Protein AF-A0A6G0PSD4-F1 (afdb_monomer)

Structure (mmCIF, N/CA/C/O backbone):
data_AF-A0A6G0PSD4-F1
#
_entry.id   AF-A0A6G0PSD4-F1
#
loop_
_atom_site.group_PDB
_atom_site.id
_atom_site.type_symbol
_atom_site.label_at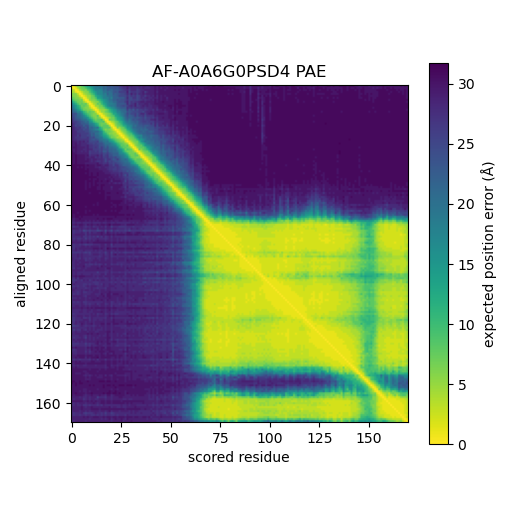om_id
_atom_site.label_alt_id
_atom_site.label_comp_id
_atom_site.label_asym_id
_atom_site.label_entity_id
_atom_site.label_seq_id
_atom_site.pdbx_PDB_ins_code
_atom_site.Cartn_x
_atom_site.Cartn_y
_atom_site.Cartn_z
_atom_site.occupancy
_atom_site.B_iso_or_equiv
_atom_site.auth_seq_id
_atom_site.auth_comp_id
_atom_site.auth_asym_id
_atom_site.auth_atom_id
_atom_site.pdbx_PDB_model_num
ATOM 1 N N . MET A 1 1 ? -60.045 -36.060 15.262 1.00 48.06 1 MET A N 1
ATOM 2 C CA . MET A 1 1 ? -59.969 -35.049 16.336 1.00 48.06 1 MET A CA 1
ATOM 3 C C . MET A 1 1 ? -59.999 -33.663 15.696 1.00 48.06 1 MET A C 1
ATOM 5 O O . MET A 1 1 ? -59.296 -33.503 14.704 1.00 48.06 1 MET A O 1
ATOM 9 N N . PRO A 1 2 ? -60.847 -32.729 16.164 1.00 55.88 2 PRO A N 1
ATOM 10 C CA . PRO A 1 2 ? -61.181 -31.473 15.480 1.00 55.88 2 PRO A CA 1
ATOM 11 C C . PRO A 1 2 ? -60.485 -30.223 16.070 1.00 55.88 2 PRO A C 1
ATOM 13 O O . PRO A 1 2 ? -60.276 -30.178 17.276 1.00 55.88 2 PRO A O 1
ATOM 16 N N . LEU A 1 3 ? -60.316 -29.191 15.214 1.00 51.03 3 LEU A N 1
ATOM 17 C CA . LEU A 1 3 ? -60.417 -27.730 15.480 1.00 51.03 3 LEU A CA 1
ATOM 18 C C . LEU A 1 3 ? -59.346 -27.043 16.396 1.00 51.03 3 LEU A C 1
ATOM 20 O O . LEU A 1 3 ? -58.581 -27.738 17.053 1.00 51.03 3 LEU A O 1
ATOM 24 N N . PRO A 1 4 ? -59.356 -25.696 16.591 1.00 60.81 4 PRO A N 1
ATOM 25 C CA . PRO A 1 4 ? -59.308 -24.554 15.639 1.00 60.81 4 PRO A CA 1
ATOM 26 C C . PRO A 1 4 ? -58.454 -23.342 16.161 1.00 60.81 4 PRO A C 1
ATOM 28 O O . PRO A 1 4 ? -57.752 -23.473 17.155 1.00 60.81 4 PRO A O 1
ATOM 31 N N . LEU A 1 5 ? -58.651 -22.149 15.553 1.00 46.16 5 LEU A N 1
ATOM 32 C CA . LEU A 1 5 ? -58.383 -20.765 16.044 1.00 46.16 5 LEU A CA 1
ATOM 33 C C . LEU A 1 5 ? -56.947 -20.232 15.876 1.00 46.16 5 LEU A C 1
ATOM 35 O O . LEU A 1 5 ? -55.990 -20.980 15.964 1.00 46.16 5 LEU A O 1
ATOM 39 N N . ALA A 1 6 ? -56.671 -18.937 15.737 1.00 43.53 6 ALA A N 1
ATOM 40 C CA . ALA A 1 6 ? -57.385 -17.721 15.337 1.00 43.53 6 ALA A CA 1
ATOM 41 C C . ALA A 1 6 ? -56.354 -16.578 15.463 1.00 43.53 6 ALA A C 1
ATOM 43 O O . ALA A 1 6 ? -55.513 -16.621 16.354 1.00 43.53 6 ALA A O 1
ATOM 44 N N . SER A 1 7 ? -56.468 -15.582 14.584 1.00 44.97 7 SER A N 1
ATOM 45 C CA . SER A 1 7 ? -56.264 -14.139 14.808 1.00 44.97 7 SER A CA 1
ATOM 46 C C . SER A 1 7 ? -55.051 -13.620 15.601 1.00 44.97 7 SER A C 1
ATOM 48 O O . SER A 1 7 ? -54.911 -13.888 16.789 1.00 44.97 7 SER A O 1
ATOM 50 N N . SER A 1 8 ? -54.325 -12.662 15.009 1.00 50.06 8 SER A N 1
ATOM 51 C CA . SER A 1 8 ? -54.236 -11.285 15.543 1.00 50.06 8 SER A CA 1
ATOM 52 C C . SER A 1 8 ? -53.590 -10.339 14.521 1.00 50.06 8 SER A C 1
ATOM 54 O O . SER A 1 8 ? -52.377 -10.338 14.332 1.00 50.06 8 SER A O 1
ATOM 56 N N . ASP A 1 9 ? -54.431 -9.521 13.887 1.00 50.00 9 ASP A N 1
ATOM 57 C CA . ASP A 1 9 ? -54.097 -8.161 13.460 1.00 50.00 9 ASP A CA 1
ATOM 58 C C . ASP A 1 9 ? -53.712 -7.325 14.689 1.00 50.00 9 ASP A C 1
ATOM 60 O O . ASP A 1 9 ? -54.415 -7.386 15.698 1.00 50.00 9 ASP A O 1
ATOM 64 N N . LEU A 1 10 ? -52.671 -6.492 14.589 1.00 46.47 10 LEU A N 1
ATOM 65 C CA . LEU A 1 10 ? -52.626 -5.216 15.312 1.00 46.47 10 LEU A CA 1
ATOM 66 C C . LEU A 1 10 ? -51.587 -4.263 14.692 1.00 46.47 10 LEU A C 1
ATOM 68 O O . LEU A 1 10 ? -50.384 -4.387 14.911 1.00 46.47 10 LEU A O 1
ATOM 72 N N . ILE A 1 11 ? -52.077 -3.271 13.948 1.00 52.62 11 ILE A N 1
ATOM 73 C CA . ILE A 1 11 ? -51.416 -1.970 13.787 1.00 52.62 11 ILE A CA 1
ATOM 74 C C . ILE A 1 11 ? -51.957 -1.047 14.884 1.00 52.62 11 ILE A C 1
ATOM 76 O O . ILE A 1 11 ? -53.161 -1.037 15.141 1.00 52.62 11 ILE A O 1
ATOM 80 N N . PRO A 1 12 ? -51.089 -0.254 15.525 1.00 48.09 12 PRO A N 1
ATOM 81 C CA . PRO A 1 12 ? -51.315 1.197 15.590 1.00 48.09 12 PRO A CA 1
ATOM 82 C C . PRO A 1 12 ? -50.001 1.933 15.252 1.00 48.09 12 PRO A C 1
ATOM 84 O O . PRO A 1 12 ? -48.932 1.572 15.725 1.00 48.09 12 PRO A O 1
ATOM 87 N N . GLY A 1 13 ? -49.965 2.935 14.378 1.00 37.84 13 GLY A N 1
ATOM 88 C CA . GLY A 1 13 ? -50.749 4.156 14.491 1.00 37.84 13 GLY A CA 1
ATOM 89 C C . GLY A 1 13 ? -49.999 5.158 15.375 1.00 37.84 13 GLY A C 1
ATOM 90 O O . GLY A 1 13 ? -50.163 5.139 16.588 1.00 37.84 13 GLY A O 1
ATOM 91 N N . TRP A 1 14 ? -49.207 6.053 14.777 1.00 40.06 14 TRP A N 1
ATOM 92 C CA . TRP A 1 14 ? -48.897 7.341 15.400 1.00 40.06 14 TRP A CA 1
ATOM 93 C C . TRP A 1 14 ? -49.037 8.451 14.357 1.00 40.06 1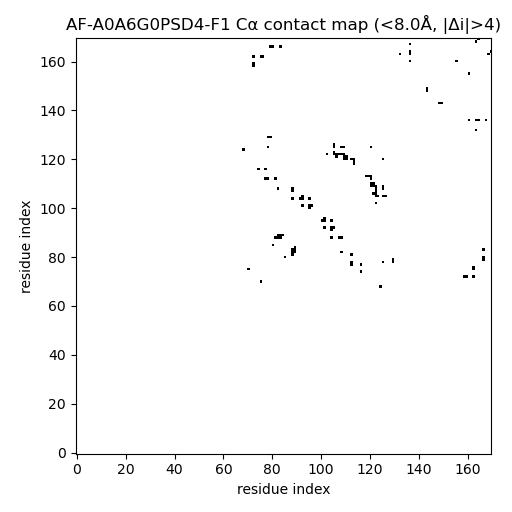4 TRP A C 1
ATOM 95 O O . TRP A 1 14 ? -48.389 8.462 13.313 1.00 40.06 14 TRP A O 1
ATOM 105 N N . ALA A 1 15 ? -49.979 9.338 14.644 1.00 38.94 15 ALA A N 1
ATOM 106 C CA . ALA A 1 15 ? -50.199 10.617 13.998 1.00 38.94 15 ALA A CA 1
ATOM 107 C C . ALA A 1 15 ? -50.060 11.707 15.072 1.00 38.94 15 ALA A C 1
ATOM 109 O O . ALA A 1 15 ? -50.169 11.405 16.261 1.00 38.94 15 ALA A O 1
ATOM 110 N N . THR A 1 16 ? -49.942 12.963 14.621 1.00 41.22 16 THR A N 1
ATOM 111 C CA . THR A 1 16 ? -49.853 14.234 15.385 1.00 41.22 16 THR A CA 1
ATOM 112 C C . THR A 1 16 ? -48.476 14.506 16.000 1.00 41.22 16 THR A C 1
ATOM 114 O O . THR A 1 16 ? -47.803 13.589 16.440 1.00 41.22 16 THR A O 1
ATOM 117 N N . GLY A 1 17 ? -47.926 15.718 16.055 1.00 35.50 17 GLY A N 1
ATOM 118 C CA . GLY A 1 17 ? -48.319 17.089 15.705 1.00 35.50 17 GLY A CA 1
ATOM 119 C C . GLY A 1 17 ? -47.111 17.974 16.095 1.00 35.50 17 GLY A C 1
ATOM 120 O O . GLY A 1 17 ? -46.365 17.623 16.998 1.00 35.50 17 GLY A O 1
ATOM 121 N N . SER A 1 18 ? -46.699 18.930 15.266 1.00 36.75 18 SER A N 1
ATOM 122 C CA . SER A 1 18 ? -46.901 20.378 15.449 1.00 36.75 18 SER A CA 1
ATOM 123 C C . SER A 1 18 ? -46.222 21.062 16.665 1.00 36.75 18 SER A C 1
ATOM 125 O O . SER A 1 18 ? -46.554 20.787 17.810 1.00 36.75 18 SER A O 1
ATOM 127 N N . THR A 1 19 ? -45.430 22.101 16.338 1.00 33.69 19 THR A N 1
ATOM 128 C CA . THR A 1 19 ? -45.284 23.405 17.040 1.00 33.69 19 THR A CA 1
ATOM 129 C C . THR A 1 19 ? -44.170 23.620 18.093 1.00 33.69 19 THR A C 1
ATOM 131 O O . THR A 1 19 ? -43.921 22.788 18.952 1.00 33.69 19 THR A O 1
ATOM 134 N N . ALA A 1 20 ? -43.634 24.858 18.043 1.00 35.53 20 ALA A N 1
ATOM 135 C CA . ALA A 1 20 ? -42.890 25.656 19.042 1.00 35.53 20 ALA A CA 1
ATOM 136 C C . ALA A 1 20 ? -41.359 25.455 19.100 1.00 35.53 20 ALA A C 1
ATOM 138 O O . ALA A 1 20 ? -40.866 24.369 19.356 1.00 35.53 20 ALA A O 1
ATOM 139 N N . SER A 1 21 ? -40.550 26.441 18.692 1.00 35.44 21 SER A N 1
ATOM 140 C CA . SER A 1 21 ? -40.233 27.746 19.322 1.00 35.44 21 SER A CA 1
ATOM 141 C C . SER A 1 21 ? -39.072 27.677 20.325 1.00 35.44 21 SER A C 1
ATOM 143 O O . SER A 1 21 ? -39.128 26.987 21.335 1.00 35.44 21 SER A O 1
ATOM 145 N N . THR A 1 22 ? -38.042 28.467 20.011 1.00 42.59 22 THR A N 1
ATOM 146 C CA . THR A 1 22 ? -36.903 28.944 20.820 1.00 42.59 22 THR A CA 1
ATOM 147 C C . THR A 1 22 ? -37.288 29.334 22.259 1.00 42.59 22 THR A C 1
ATOM 149 O O . THR A 1 22 ? -38.385 29.853 22.469 1.00 42.59 22 THR A O 1
ATOM 152 N N . PRO A 1 23 ? -36.380 29.170 23.244 1.00 46.78 23 PRO A N 1
ATOM 153 C CA . PRO A 1 23 ? -35.676 30.347 23.779 1.00 46.78 23 PRO A CA 1
ATOM 154 C C . PRO A 1 23 ? -34.190 30.114 24.140 1.00 46.78 23 PRO A C 1
ATOM 156 O O . PRO A 1 23 ? -33.741 29.006 24.416 1.00 46.78 23 PRO A O 1
ATOM 159 N N . ALA A 1 24 ? -33.437 31.216 24.148 1.00 43.25 24 ALA A N 1
ATOM 160 C CA . ALA A 1 24 ? -32.069 31.343 24.651 1.00 43.25 24 ALA A CA 1
ATOM 161 C C . ALA A 1 24 ? -31.987 31.314 26.193 1.00 43.25 24 ALA A C 1
ATOM 163 O O . ALA A 1 24 ? -32.984 31.577 26.868 1.00 43.25 24 ALA A O 1
ATOM 164 N N . PRO A 1 25 ? -30.776 31.133 26.748 1.00 59.88 25 PRO A N 1
ATOM 165 C CA . PRO A 1 25 ? -30.367 31.871 27.951 1.00 59.88 25 PRO A CA 1
ATOM 166 C C . PRO A 1 25 ? -29.079 32.726 27.759 1.00 59.88 25 PRO A C 1
ATOM 168 O O . PRO A 1 25 ? -28.246 32.381 26.917 1.00 59.88 25 PRO A O 1
ATOM 171 N N . PRO A 1 26 ? -28.902 33.841 28.513 1.00 59.09 26 PRO A N 1
ATOM 172 C CA . PRO A 1 26 ? -27.830 34.836 28.336 1.00 59.09 26 PRO A CA 1
ATOM 173 C C . PRO A 1 26 ? -26.733 34.742 29.454 1.00 59.09 26 PRO A C 1
ATOM 175 O O . PRO A 1 26 ? -26.529 33.649 29.975 1.00 59.09 26 PRO A O 1
ATOM 178 N N . PRO A 1 27 ? -25.931 35.788 29.780 1.00 50.59 27 PRO A N 1
ATOM 179 C CA . PRO A 1 27 ? -24.464 35.768 29.736 1.00 50.59 27 PRO A CA 1
ATOM 180 C C . PRO A 1 27 ? -23.797 35.743 31.130 1.00 50.59 27 PRO A C 1
ATOM 182 O O . PRO A 1 27 ? -24.436 35.945 32.159 1.00 50.59 27 PRO A O 1
ATOM 185 N N . SER A 1 28 ? -22.474 35.571 31.191 1.00 46.25 28 SER A N 1
ATOM 186 C CA . SER A 1 28 ? -21.697 35.914 32.392 1.00 46.25 28 SER A CA 1
ATOM 187 C C . SER A 1 28 ? -20.346 36.535 32.035 1.00 46.25 28 SER A C 1
ATOM 189 O O . SER A 1 28 ? -19.446 35.857 31.557 1.00 46.25 28 SER A O 1
ATOM 191 N N . HIS A 1 29 ? -20.304 37.858 32.237 1.00 40.78 29 HIS A N 1
ATOM 192 C CA . HIS A 1 29 ? -19.219 38.722 32.734 1.00 40.78 29 HIS A CA 1
ATOM 193 C C . HIS A 1 29 ? -17.791 38.467 32.207 1.00 40.78 29 HIS A C 1
ATOM 195 O O . HIS A 1 29 ? -17.178 37.448 32.487 1.00 40.78 29 HIS A O 1
ATOM 201 N N . ALA A 1 30 ? -17.278 39.365 31.351 1.00 35.66 30 ALA A N 1
ATOM 202 C CA . ALA A 1 30 ? -16.444 40.532 31.716 1.00 35.66 30 ALA A CA 1
ATOM 203 C C . ALA A 1 30 ? -15.003 40.102 32.090 1.00 35.66 30 ALA A C 1
ATOM 205 O O . ALA A 1 30 ? -14.811 39.211 32.896 1.00 35.66 30 ALA A O 1
ATOM 206 N N . THR A 1 31 ? -13.899 40.667 31.600 1.00 36.94 31 THR A N 1
ATOM 207 C CA . THR A 1 31 ? -13.606 42.022 31.121 1.00 36.94 31 THR A CA 1
ATOM 208 C C . THR A 1 31 ? -12.173 42.006 30.558 1.00 36.94 31 THR A C 1
ATOM 210 O O . THR A 1 31 ? -11.362 41.277 31.116 1.00 36.94 31 THR A O 1
ATOM 213 N N . LYS A 1 32 ? -11.859 42.913 29.609 1.00 36.50 32 LYS A N 1
ATOM 214 C CA . LYS A 1 32 ? -10.552 43.609 29.420 1.00 36.50 32 LYS A CA 1
ATOM 215 C C . LYS A 1 32 ? -9.305 42.742 29.107 1.00 36.50 32 LYS A C 1
ATOM 217 O O . LYS A 1 32 ? -9.083 41.715 29.713 1.00 36.50 32 LYS A O 1
ATOM 222 N N . THR A 1 33 ? -8.314 43.117 28.304 1.00 33.09 33 THR A N 1
ATOM 223 C CA . THR A 1 33 ? -8.019 44.182 27.335 1.00 33.09 33 THR A CA 1
ATOM 224 C C . THR A 1 33 ? -6.576 43.916 26.878 1.00 33.09 33 THR A C 1
ATOM 226 O O . THR A 1 33 ? -5.772 43.430 27.665 1.00 33.09 33 THR A O 1
ATOM 229 N N . ALA A 1 34 ? -6.269 44.336 25.649 1.00 36.09 34 ALA A N 1
ATOM 230 C CA . ALA A 1 34 ? -4.943 44.656 25.109 1.00 36.09 34 ALA A CA 1
ATOM 231 C C . ALA A 1 34 ? -3.932 43.516 24.895 1.00 36.09 34 ALA A C 1
ATOM 233 O O . ALA A 1 34 ? -3.263 43.045 25.807 1.00 36.09 34 ALA A O 1
ATOM 234 N N . ALA A 1 35 ? -3.697 43.232 23.613 1.00 34.06 35 ALA A N 1
ATOM 235 C CA . ALA A 1 35 ? -2.370 42.910 23.115 1.00 34.06 35 ALA A CA 1
ATOM 236 C C . ALA A 1 35 ? -1.811 44.170 22.431 1.00 34.06 35 ALA A C 1
ATOM 238 O O . ALA A 1 35 ? -2.363 44.629 21.432 1.00 34.06 35 ALA A O 1
ATOM 239 N N . ALA A 1 36 ? -0.736 44.724 22.986 1.00 35.34 36 ALA A N 1
ATOM 240 C CA . ALA A 1 36 ? 0.177 45.641 22.313 1.00 35.34 36 ALA A CA 1
ATOM 241 C C . ALA A 1 36 ? 1.600 45.076 22.491 1.00 35.34 36 ALA A C 1
ATOM 243 O O . ALA A 1 36 ? 1.912 44.603 23.589 1.00 35.34 36 ALA A O 1
ATOM 244 N N . PRO A 1 37 ? 2.448 45.063 21.449 1.00 45.28 37 PRO A N 1
ATOM 245 C CA . PRO A 1 37 ? 3.826 44.603 21.548 1.00 45.28 37 PRO A CA 1
ATOM 246 C C . PRO A 1 37 ? 4.755 45.793 21.817 1.00 45.28 37 PRO A C 1
ATOM 248 O O . PRO A 1 37 ? 4.667 46.787 21.107 1.00 45.28 37 PRO A O 1
ATOM 251 N N . GLU A 1 38 ? 5.693 45.690 22.762 1.00 31.14 38 GLU A N 1
ATOM 252 C CA . GLU A 1 38 ? 6.887 46.543 22.717 1.00 31.14 38 GLU A CA 1
ATOM 253 C C . GLU A 1 38 ? 8.085 45.960 23.481 1.00 31.14 38 GLU A C 1
ATOM 255 O O . GLU A 1 38 ? 7.982 45.451 24.596 1.00 31.14 38 GLU A O 1
ATOM 260 N N . SER A 1 39 ? 9.235 46.045 22.815 1.00 37.75 39 SER A N 1
ATOM 261 C CA . SER A 1 39 ? 10.592 45.858 23.320 1.00 37.75 39 SER A CA 1
ATOM 262 C C . SER A 1 39 ? 10.950 46.849 24.430 1.00 37.75 39 SER A C 1
ATOM 264 O O . SER A 1 39 ? 10.678 48.028 24.273 1.00 37.75 39 SER A O 1
ATOM 266 N N . ALA A 1 40 ? 11.720 46.419 25.439 1.00 36.59 40 ALA A N 1
ATOM 267 C CA . ALA A 1 40 ? 13.009 47.030 25.823 1.00 36.59 40 ALA A CA 1
ATOM 268 C C . ALA A 1 40 ? 13.511 46.560 27.208 1.00 36.59 40 ALA A C 1
ATOM 270 O O . ALA A 1 40 ? 12.888 46.775 28.237 1.00 36.59 40 ALA A O 1
ATOM 271 N N . LYS A 1 41 ? 14.708 45.955 27.198 1.00 32.88 41 LYS A N 1
ATOM 272 C CA . LYS A 1 41 ? 15.901 46.295 28.005 1.00 32.88 41 LYS A CA 1
ATOM 273 C C . LYS A 1 41 ? 15.710 46.801 29.455 1.00 32.88 41 LYS A C 1
ATOM 275 O O . LYS A 1 41 ? 15.385 47.962 29.643 1.00 32.88 41 LYS A O 1
ATOM 280 N N . ALA A 1 42 ? 16.175 46.015 30.440 1.00 34.84 42 ALA A N 1
ATOM 281 C CA . ALA A 1 42 ? 17.176 46.417 31.457 1.00 34.84 42 ALA A CA 1
ATOM 282 C C . ALA A 1 42 ? 17.439 45.305 32.505 1.00 34.84 42 ALA A C 1
ATOM 284 O O . ALA A 1 42 ? 16.515 44.734 33.072 1.00 34.84 42 ALA A O 1
ATOM 285 N N . LYS A 1 43 ? 18.722 45.032 32.793 1.00 40.38 43 LYS A N 1
ATOM 286 C CA . LYS A 1 43 ? 19.215 44.444 34.063 1.00 40.38 43 LYS A CA 1
ATOM 287 C C . LYS A 1 43 ? 19.240 45.569 35.122 1.00 40.38 43 LYS A C 1
ATOM 289 O O . LYS A 1 43 ? 19.473 46.700 34.693 1.00 40.38 43 LYS A O 1
ATOM 294 N N . PRO A 1 44 ? 19.075 45.338 36.446 1.00 41.53 44 PRO A N 1
ATOM 295 C CA . PRO A 1 44 ? 20.113 44.702 37.286 1.00 41.53 44 PRO A CA 1
ATOM 296 C C . PRO A 1 44 ? 19.574 43.932 38.519 1.00 41.53 44 PRO A C 1
ATOM 298 O O . PRO A 1 44 ? 18.398 43.999 38.844 1.00 41.53 44 PRO A O 1
ATOM 301 N N . GLY A 1 45 ? 20.445 43.234 39.258 1.00 31.77 45 GLY A N 1
ATOM 302 C CA . GLY A 1 45 ? 20.130 42.825 40.637 1.00 31.77 45 GLY A CA 1
ATOM 303 C C . GLY A 1 45 ? 20.858 41.573 41.113 1.00 31.77 45 GLY A C 1
ATOM 304 O O . GLY A 1 45 ? 20.724 40.506 40.532 1.00 31.77 45 GLY A O 1
ATOM 305 N N . ARG A 1 46 ? 21.656 41.715 42.169 1.00 35.94 46 ARG A N 1
ATOM 306 C CA . ARG A 1 46 ? 22.691 40.794 42.653 1.00 35.94 46 ARG A CA 1
ATOM 307 C C . ARG A 1 46 ? 22.263 40.163 43.989 1.00 35.94 46 ARG A C 1
ATOM 309 O O . ARG A 1 46 ? 22.287 40.885 44.970 1.00 35.94 46 ARG A O 1
ATOM 316 N N . GLY A 1 47 ? 21.997 38.845 44.008 1.00 34.56 47 GLY A N 1
ATOM 317 C CA . GLY A 1 47 ? 22.036 37.904 45.163 1.00 34.56 47 GLY A CA 1
ATOM 318 C C . GLY A 1 47 ? 21.187 38.214 46.421 1.00 34.56 47 GLY A C 1
ATOM 319 O O . GLY A 1 47 ? 20.619 39.294 46.492 1.00 34.56 47 GLY A O 1
ATOM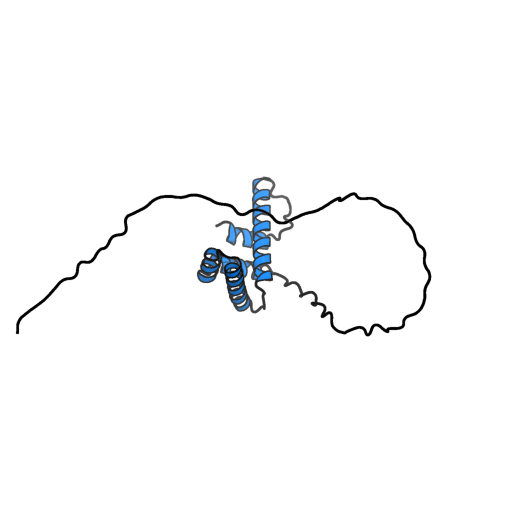 320 N N . PRO A 1 48 ? 21.115 37.318 47.443 1.00 46.31 48 PRO A N 1
ATOM 321 C CA . PRO A 1 48 ? 21.972 36.147 47.685 1.00 46.31 48 PRO A CA 1
ATOM 322 C C . PRO A 1 48 ? 21.257 34.810 48.041 1.00 46.31 48 PRO A C 1
ATOM 324 O O . PRO A 1 48 ? 20.105 34.769 48.445 1.00 46.31 48 PRO A O 1
ATOM 327 N N . ARG A 1 49 ? 22.038 33.722 47.914 1.00 42.12 49 ARG A N 1
ATOM 328 C CA . ARG A 1 49 ? 22.020 32.421 48.628 1.00 42.12 49 ARG A CA 1
ATOM 329 C C . ARG A 1 49 ? 20.682 31.840 49.126 1.00 42.12 49 ARG A C 1
ATOM 331 O O . ARG A 1 49 ? 20.196 32.194 50.191 1.00 42.12 49 ARG A O 1
ATOM 338 N N . GLY A 1 50 ? 20.272 30.753 48.473 1.00 37.16 50 GLY A N 1
ATOM 339 C CA . GLY A 1 50 ? 19.499 29.660 49.065 1.00 37.16 50 GLY A CA 1
ATOM 340 C C . GLY A 1 50 ? 19.933 28.354 48.404 1.00 37.16 50 GLY A C 1
ATOM 341 O O . GLY A 1 50 ? 19.743 28.181 47.205 1.00 37.16 50 GLY A O 1
ATOM 342 N N . ALA A 1 51 ? 20.613 27.494 49.157 1.00 48.03 51 ALA A N 1
ATOM 343 C CA . ALA A 1 51 ? 21.078 26.194 48.701 1.00 48.03 51 ALA A CA 1
ATOM 344 C C . ALA A 1 51 ? 19.888 25.253 48.489 1.00 48.03 51 ALA A C 1
ATOM 346 O O . ALA A 1 51 ? 19.085 25.081 49.399 1.00 48.03 51 ALA A O 1
ATOM 347 N N . CYS A 1 52 ? 19.810 24.636 47.315 1.00 37.91 52 CYS A N 1
ATOM 348 C CA . CYS A 1 52 ? 19.205 23.326 47.109 1.00 37.91 52 CYS A CA 1
ATOM 349 C C . CYS A 1 52 ? 19.904 22.716 45.894 1.00 37.91 52 CYS A C 1
ATOM 351 O O . CYS A 1 52 ? 19.710 23.175 44.767 1.00 37.91 52 CYS A O 1
ATOM 353 N N . ASP A 1 53 ? 20.750 21.721 46.137 1.00 45.00 53 ASP A N 1
ATOM 354 C CA . ASP A 1 53 ? 21.248 20.818 45.107 1.00 45.00 53 ASP A CA 1
ATOM 355 C C . ASP A 1 53 ? 20.083 20.297 44.249 1.00 45.00 53 ASP A C 1
ATOM 357 O O . ASP A 1 53 ? 19.158 19.679 44.787 1.00 45.00 53 ASP A O 1
ATOM 361 N N . PRO A 1 54 ? 20.090 20.482 42.918 1.00 46.56 54 PRO A N 1
ATOM 362 C CA . PRO A 1 54 ? 19.214 19.709 42.066 1.00 46.56 54 PRO A CA 1
ATOM 363 C C . PRO A 1 54 ? 19.841 18.324 41.911 1.00 46.56 54 PRO A C 1
ATOM 365 O O . PRO A 1 54 ? 20.749 18.111 41.108 1.00 46.56 54 PRO A O 1
ATOM 368 N N . THR A 1 55 ? 19.329 17.363 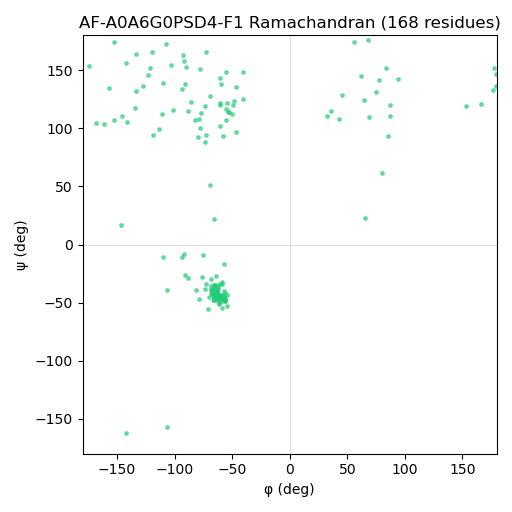42.674 1.00 49.25 55 THR A N 1
ATOM 369 C CA . THR A 1 55 ? 19.411 15.949 42.303 1.00 49.25 55 THR A CA 1
ATOM 370 C C . THR A 1 55 ? 18.933 15.809 40.850 1.00 49.25 55 THR A C 1
ATOM 372 O O . THR A 1 55 ? 17.793 16.174 40.546 1.00 49.25 55 THR A O 1
ATOM 375 N N . PRO A 1 56 ? 19.755 15.313 39.905 1.00 41.72 56 PRO A N 1
ATOM 376 C CA . PRO A 1 56 ? 19.260 15.014 38.574 1.00 41.72 56 PRO A CA 1
ATOM 377 C C . PRO A 1 56 ? 18.395 13.760 38.681 1.00 41.72 56 PRO A C 1
ATOM 379 O O . PRO A 1 56 ? 18.883 12.630 38.658 1.00 41.72 56 PRO A O 1
ATOM 382 N N . SER A 1 57 ? 17.089 13.982 38.839 1.00 42.62 57 SER A N 1
ATOM 383 C CA . SER A 1 57 ? 16.075 12.947 38.702 1.00 42.62 57 SER A CA 1
ATOM 384 C C . SER A 1 57 ? 16.253 12.263 37.350 1.00 42.62 57 SER A C 1
ATOM 386 O O . SER A 1 57 ? 16.149 12.862 36.275 1.00 42.62 57 SER A O 1
ATOM 388 N N . SER A 1 58 ? 16.615 10.993 37.467 1.00 48.53 58 SER A N 1
ATOM 389 C CA . SER A 1 58 ? 16.823 10.036 36.404 1.00 48.53 58 SER A CA 1
ATOM 390 C C . SER A 1 58 ? 15.590 9.911 35.509 1.00 48.53 58 SER A C 1
ATOM 392 O O . SER A 1 58 ? 14.447 9.945 35.956 1.00 48.53 58 SER A O 1
ATOM 394 N N . SER A 1 59 ? 15.869 9.632 34.237 1.00 47.47 59 SER A N 1
ATOM 395 C CA . SER A 1 59 ? 14.950 9.035 33.268 1.00 47.47 59 SER A CA 1
ATOM 396 C C . SER A 1 59 ? 13.935 9.959 32.601 1.00 47.47 59 SER A C 1
ATOM 398 O O . SER A 1 59 ? 12.747 9.656 32.507 1.00 47.47 59 SER A O 1
ATOM 400 N N . ARG A 1 60 ? 14.439 10.961 31.871 1.00 49.53 60 ARG A N 1
ATOM 401 C CA . ARG A 1 60 ? 13.866 11.197 30.538 1.00 49.53 60 ARG A CA 1
ATOM 402 C C . ARG A 1 60 ? 14.377 10.070 29.642 1.00 49.53 60 ARG A C 1
ATOM 404 O O . ARG A 1 60 ? 15.457 10.165 29.066 1.00 49.53 60 ARG A O 1
ATOM 411 N N . LYS A 1 61 ? 13.633 8.958 29.613 1.00 44.56 61 LYS A N 1
ATOM 412 C CA . LYS A 1 61 ? 13.869 7.821 28.718 1.00 44.56 61 LYS A CA 1
ATOM 413 C C . LYS A 1 61 ? 13.819 8.357 27.293 1.00 44.56 61 LYS A C 1
ATOM 415 O O . LYS A 1 61 ? 12.746 8.528 26.720 1.00 44.56 61 LYS A O 1
ATOM 420 N N . GLY A 1 62 ? 14.992 8.711 26.771 1.00 41.31 62 GLY A N 1
ATOM 421 C CA . GLY A 1 62 ? 15.171 9.089 25.385 1.00 41.31 62 GLY A CA 1
ATOM 422 C C . GLY A 1 62 ? 14.575 7.968 24.560 1.00 41.31 62 GLY A C 1
ATOM 423 O O . GLY A 1 62 ? 15.024 6.824 24.637 1.00 41.31 62 GLY A O 1
ATOM 424 N N . LYS A 1 63 ? 13.497 8.273 23.837 1.00 54.91 63 LYS A N 1
ATOM 425 C CA . LYS A 1 63 ? 12.976 7.372 22.823 1.00 54.91 63 LYS A CA 1
ATOM 426 C C . LYS A 1 63 ? 14.122 7.241 21.829 1.00 54.91 63 LYS A C 1
ATOM 428 O O . LYS A 1 63 ? 14.406 8.192 21.103 1.00 54.91 63 LYS A O 1
ATOM 433 N N . ALA A 1 64 ? 14.849 6.126 21.902 1.00 47.06 64 ALA A N 1
ATOM 434 C CA . ALA A 1 64 ? 15.917 5.825 20.965 1.00 47.06 64 ALA A CA 1
ATOM 435 C C . ALA A 1 64 ? 15.369 6.094 19.557 1.00 47.06 64 ALA A C 1
ATOM 437 O O . ALA A 1 64 ? 14.206 5.745 19.310 1.00 47.06 64 ALA A O 1
ATOM 438 N N . PRO A 1 65 ? 16.128 6.754 18.665 1.00 46.97 65 PRO A N 1
ATOM 439 C CA . PRO A 1 65 ? 15.670 6.985 17.307 1.00 46.97 65 PRO A CA 1
ATOM 440 C C . PRO A 1 65 ? 15.333 5.616 16.728 1.00 46.97 65 PRO A C 1
ATOM 442 O O . PRO A 1 65 ? 16.217 4.783 16.526 1.00 46.97 65 PRO A O 1
ATOM 445 N N . ALA A 1 66 ? 14.034 5.345 16.576 1.00 60.22 66 ALA A N 1
ATOM 446 C CA . ALA A 1 66 ? 13.561 4.085 16.042 1.00 60.22 66 ALA A CA 1
ATOM 447 C C . ALA A 1 66 ? 14.259 3.927 14.696 1.00 60.22 66 ALA A C 1
ATOM 449 O O . ALA A 1 66 ? 14.101 4.789 13.827 1.00 60.22 66 ALA A O 1
ATOM 450 N N . ARG A 1 67 ? 15.102 2.894 14.566 1.00 62.12 67 ARG A N 1
ATOM 451 C CA . ARG A 1 67 ? 15.814 2.607 13.321 1.00 62.12 67 ARG A CA 1
ATOM 452 C C . ARG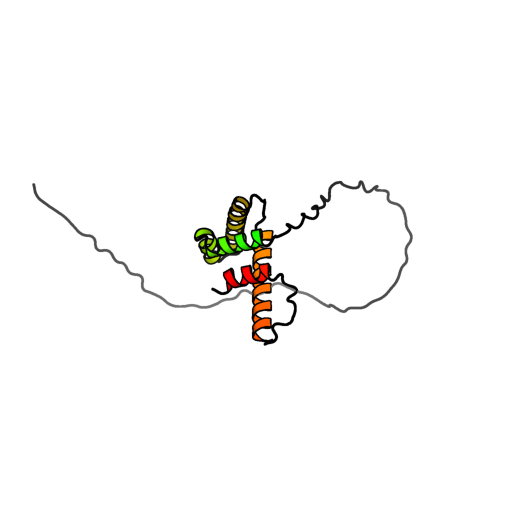 A 1 67 ? 14.762 2.611 12.218 1.00 62.12 67 ARG A C 1
ATOM 454 O O . ARG A 1 67 ? 13.833 1.808 12.247 1.00 62.12 67 ARG A O 1
ATOM 461 N N . ARG A 1 68 ? 14.838 3.595 11.318 1.00 71.81 68 ARG A N 1
ATOM 462 C CA . ARG A 1 68 ? 13.876 3.739 10.227 1.00 71.81 68 ARG A CA 1
ATOM 463 C C . ARG A 1 68 ? 13.969 2.465 9.397 1.00 71.81 68 ARG A C 1
ATOM 465 O O . ARG A 1 68 ? 15.044 2.159 8.888 1.00 71.81 68 ARG A O 1
ATOM 472 N N . THR A 1 69 ? 12.866 1.729 9.282 1.00 81.94 69 THR A N 1
ATOM 473 C CA . THR A 1 69 ? 12.809 0.533 8.441 1.00 81.94 69 THR A CA 1
ATOM 474 C C . THR A 1 69 ? 13.247 0.902 7.028 1.00 81.94 69 THR A C 1
ATOM 476 O O . THR A 1 69 ? 12.671 1.805 6.410 1.00 81.94 69 THR A O 1
ATOM 479 N N . LYS A 1 70 ? 14.289 0.232 6.529 1.00 89.06 70 LYS A N 1
ATOM 480 C CA . LYS A 1 70 ? 14.727 0.369 5.142 1.00 89.06 70 LYS A CA 1
ATOM 481 C C . LYS A 1 70 ? 13.766 -0.446 4.280 1.00 89.06 70 LYS A C 1
ATOM 483 O O . LYS A 1 70 ? 13.703 -1.658 4.419 1.00 89.06 70 LYS A O 1
ATOM 488 N N . TRP A 1 71 ? 12.995 0.233 3.440 1.00 92.62 71 TRP A N 1
ATOM 489 C CA . TRP A 1 71 ? 12.056 -0.405 2.519 1.00 92.62 71 TRP A CA 1
ATOM 490 C C . TRP A 1 71 ? 12.784 -0.789 1.235 1.00 92.62 71 TRP A C 1
ATOM 492 O O . TRP A 1 71 ? 13.361 0.089 0.596 1.00 92.62 71 TRP A O 1
ATOM 502 N N . THR A 1 72 ? 12.751 -2.067 0.869 1.00 93.69 72 THR A N 1
ATOM 503 C CA . THR A 1 72 ? 13.249 -2.564 -0.423 1.00 93.69 72 THR A CA 1
ATOM 504 C C . THR A 1 72 ? 12.120 -2.619 -1.455 1.00 93.69 72 THR A C 1
ATOM 506 O O . THR A 1 72 ? 10.944 -2.602 -1.081 1.00 93.69 72 THR A O 1
ATOM 509 N N . ASN A 1 73 ? 12.463 -2.717 -2.743 1.00 93.69 73 ASN A N 1
ATOM 510 C CA . ASN A 1 73 ? 11.486 -2.850 -3.832 1.00 93.69 73 ASN A CA 1
ATOM 511 C C . ASN A 1 73 ? 10.582 -4.079 -3.626 1.00 93.69 73 ASN A C 1
ATOM 513 O O . ASN A 1 73 ? 9.365 -3.966 -3.727 1.00 93.69 73 ASN A O 1
ATOM 517 N N . SER A 1 74 ? 11.142 -5.202 -3.160 1.00 93.94 74 SER A N 1
ATOM 518 C CA . SER A 1 74 ? 10.377 -6.400 -2.777 1.00 93.94 74 SER A CA 1
ATOM 519 C C . SER A 1 74 ? 9.352 -6.139 -1.659 1.00 93.94 74 SER A C 1
ATOM 521 O O . SER A 1 74 ? 8.184 -6.496 -1.801 1.00 93.94 74 SER A O 1
ATOM 523 N N . MET A 1 75 ? 9.734 -5.445 -0.577 1.00 95.50 75 MET A N 1
ATOM 524 C CA . MET A 1 75 ? 8.789 -5.099 0.501 1.00 95.50 75 MET A CA 1
ATOM 525 C C . MET A 1 75 ? 7.670 -4.173 0.014 1.00 95.50 75 MET A C 1
ATOM 527 O O . MET A 1 75 ? 6.543 -4.239 0.505 1.00 95.50 75 MET A O 1
ATOM 531 N N . ILE A 1 76 ? 7.991 -3.273 -0.918 1.00 94.81 76 ILE A N 1
ATOM 532 C CA . ILE A 1 76 ? 7.026 -2.351 -1.520 1.00 94.81 76 ILE A CA 1
ATOM 533 C C . ILE A 1 76 ? 6.054 -3.116 -2.421 1.00 94.81 76 ILE A C 1
ATOM 535 O O . ILE A 1 76 ? 4.849 -2.903 -2.301 1.00 94.81 76 ILE A O 1
ATOM 539 N N . GLY A 1 77 ? 6.558 -4.026 -3.258 1.00 95.31 77 GLY A N 1
ATOM 540 C CA . GLY A 1 77 ? 5.734 -4.896 -4.093 1.00 95.31 77 GLY A CA 1
ATOM 541 C C . GLY A 1 77 ? 4.748 -5.704 -3.256 1.00 95.31 77 GLY A C 1
ATOM 542 O O . GLY A 1 77 ? 3.552 -5.688 -3.527 1.00 95.31 77 GLY A O 1
ATOM 543 N N . GLU A 1 78 ? 5.215 -6.305 -2.163 1.00 96.38 78 GLU A N 1
ATOM 544 C CA . GLU A 1 78 ? 4.363 -7.094 -1.271 1.00 96.38 78 GLU A CA 1
ATOM 545 C C . GLU A 1 78 ? 3.312 -6.246 -0.537 1.00 96.38 78 GLU A C 1
ATOM 547 O O . GLU A 1 78 ? 2.152 -6.648 -0.412 1.00 96.38 78 GLU A O 1
ATOM 552 N N . LEU A 1 79 ? 3.684 -5.035 -0.104 1.00 96.19 79 LEU A N 1
ATOM 553 C CA . LEU A 1 79 ? 2.745 -4.067 0.465 1.00 96.19 79 LEU A CA 1
ATOM 554 C C . LEU A 1 79 ? 1.635 -3.736 -0.537 1.00 96.19 79 LEU A C 1
ATOM 556 O O . LEU A 1 79 ? 0.457 -3.764 -0.184 1.00 96.19 79 LEU A O 1
ATOM 560 N N . LEU A 1 80 ? 1.986 -3.418 -1.781 1.00 95.88 80 LEU A N 1
ATOM 561 C CA . LEU A 1 80 ? 0.998 -3.054 -2.795 1.00 95.88 80 LEU A CA 1
ATOM 562 C C . LEU A 1 80 ? 0.139 -4.258 -3.193 1.00 95.88 80 LEU A C 1
ATOM 564 O O . LEU A 1 80 ? -1.086 -4.136 -3.242 1.00 95.88 80 LEU A O 1
ATOM 568 N N . ARG A 1 81 ? 0.747 -5.437 -3.349 1.00 95.25 81 ARG A N 1
ATOM 569 C CA . ARG A 1 81 ? 0.045 -6.696 -3.614 1.00 95.25 81 ARG A CA 1
ATOM 570 C C . ARG A 1 81 ? -1.019 -6.965 -2.555 1.00 95.25 81 ARG A C 1
ATOM 572 O O . ARG A 1 81 ? -2.183 -7.135 -2.898 1.00 95.25 81 ARG A O 1
ATOM 579 N N . LEU A 1 82 ? -0.662 -6.934 -1.270 1.00 95.56 82 LEU A N 1
ATOM 580 C CA . LEU A 1 82 ? -1.621 -7.147 -0.180 1.00 95.56 82 LEU A CA 1
ATOM 581 C C . LEU A 1 82 ? -2.677 -6.037 -0.101 1.00 95.56 82 LEU A C 1
ATOM 583 O O . LEU A 1 82 ? -3.834 -6.317 0.193 1.00 95.56 82 LEU A O 1
ATOM 587 N N . ARG A 1 83 ? -2.336 -4.780 -0.410 1.00 94.81 83 ARG A N 1
ATOM 588 C CA . ARG A 1 83 ? -3.318 -3.683 -0.395 1.00 94.81 83 ARG A CA 1
ATOM 589 C C . ARG A 1 83 ? -4.478 -3.903 -1.375 1.00 94.81 83 ARG A C 1
ATOM 591 O O . ARG A 1 83 ? -5.595 -3.453 -1.081 1.00 94.81 83 ARG A O 1
ATOM 598 N N . PHE A 1 84 ? -4.207 -4.535 -2.517 1.00 92.12 84 PHE A N 1
ATOM 599 C CA . PHE A 1 84 ? -5.165 -4.696 -3.614 1.00 92.12 84 PHE A CA 1
ATOM 600 C C . PHE A 1 84 ? -5.724 -6.113 -3.760 1.00 92.12 84 PHE A C 1
ATOM 602 O O . PHE A 1 84 ? -6.920 -6.250 -4.025 1.00 92.12 84 PHE A O 1
ATOM 609 N N . ALA A 1 85 ? -4.894 -7.141 -3.575 1.00 92.12 85 ALA A N 1
ATOM 610 C CA . ALA A 1 85 ? -5.264 -8.542 -3.763 1.00 92.12 85 ALA A CA 1
ATOM 611 C C . ALA A 1 85 ? -5.850 -9.187 -2.499 1.00 92.12 85 ALA A C 1
ATOM 613 O O . ALA A 1 85 ? -6.676 -10.092 -2.607 1.00 92.12 85 ALA A O 1
ATOM 614 N N . ASP A 1 86 ? -5.465 -8.729 -1.302 1.00 92.56 86 ASP A N 1
ATOM 615 C CA . ASP A 1 86 ? -6.056 -9.242 -0.067 1.00 92.56 86 ASP A CA 1
ATOM 616 C C . ASP A 1 86 ? -7.426 -8.591 0.168 1.00 92.56 86 ASP A C 1
ATOM 618 O O . ASP A 1 86 ? -7.558 -7.405 0.496 1.00 92.56 86 ASP A O 1
ATOM 622 N N . GLY A 1 87 ? -8.474 -9.391 -0.029 1.00 92.19 87 GLY A N 1
ATOM 623 C CA . GLY A 1 87 ? -9.855 -8.940 0.092 1.00 92.19 87 GLY A CA 1
ATOM 624 C C . GLY A 1 87 ? -10.238 -8.489 1.504 1.00 92.19 87 GLY A C 1
ATOM 625 O O . GLY A 1 87 ? -11.124 -7.643 1.637 1.00 92.19 87 GLY A O 1
ATOM 626 N N . ASP A 1 88 ? -9.597 -9.004 2.559 1.00 94.00 88 ASP A N 1
ATOM 627 C CA . ASP A 1 88 ? -9.873 -8.583 3.937 1.00 94.00 88 ASP A CA 1
ATOM 628 C C . ASP A 1 88 ? -9.185 -7.254 4.258 1.00 94.00 88 ASP A C 1
ATOM 630 O O . ASP A 1 88 ? -9.840 -6.329 4.747 1.00 94.00 88 ASP A O 1
ATOM 634 N N . VAL A 1 89 ? -7.904 -7.109 3.905 1.00 94.88 89 VAL A N 1
ATOM 635 C CA . VAL A 1 89 ? -7.173 -5.835 4.030 1.00 94.88 89 VAL A CA 1
ATOM 636 C C . VAL A 1 89 ? -7.894 -4.733 3.261 1.00 94.88 89 VAL A C 1
ATOM 638 O O . VAL A 1 89 ? -8.158 -3.663 3.821 1.00 94.88 89 VAL A O 1
ATOM 641 N N . LYS A 1 90 ? -8.273 -5.002 2.006 1.00 94.69 90 LYS A N 1
ATOM 642 C CA . LYS A 1 90 ? -9.021 -4.056 1.176 1.00 94.69 90 LYS A CA 1
ATOM 643 C C . LYS A 1 90 ? -10.348 -3.687 1.828 1.00 94.69 90 LYS A C 1
ATOM 645 O O . LYS A 1 90 ? -10.592 -2.507 2.071 1.00 94.69 90 LYS A O 1
ATOM 650 N N . ARG A 1 91 ? -11.175 -4.675 2.180 1.00 96.19 91 ARG A N 1
ATOM 651 C CA . ARG A 1 91 ? -12.493 -4.443 2.792 1.00 96.19 91 ARG A CA 1
ATOM 652 C C . ARG A 1 91 ? -12.399 -3.619 4.075 1.00 96.19 91 ARG A C 1
ATOM 654 O O . ARG A 1 91 ? -13.182 -2.690 4.246 1.00 96.19 91 ARG A O 1
ATOM 661 N N . ARG A 1 92 ? -11.453 -3.923 4.968 1.00 94.75 92 ARG A N 1
ATOM 662 C CA . ARG A 1 92 ? -11.288 -3.196 6.240 1.00 94.75 92 ARG A CA 1
ATOM 663 C C . ARG A 1 92 ? -10.841 -1.756 6.038 1.00 94.75 92 ARG A C 1
ATOM 665 O O . ARG A 1 92 ? -11.310 -0.884 6.763 1.00 94.75 92 ARG A O 1
ATOM 672 N N . LEU A 1 93 ? -9.945 -1.505 5.083 1.00 93.75 93 LEU A N 1
ATOM 673 C CA . LEU A 1 93 ? -9.484 -0.150 4.779 1.00 93.75 93 LEU A CA 1
ATOM 674 C C . LEU A 1 93 ? -10.588 0.704 4.147 1.00 93.75 93 LEU A C 1
ATOM 676 O O . LEU A 1 93 ? -10.700 1.874 4.508 1.00 93.75 93 LEU A O 1
ATOM 680 N N . GLU A 1 94 ? -11.418 0.130 3.273 1.00 94.12 94 GLU A N 1
ATOM 681 C CA . GLU A 1 94 ? -12.549 0.843 2.658 1.00 94.12 94 GLU A CA 1
ATOM 682 C C . GLU A 1 94 ? -13.714 1.055 3.642 1.00 94.12 94 GLU A C 1
ATOM 684 O O . GLU A 1 94 ? -14.313 2.126 3.674 1.00 94.12 94 GLU A O 1
ATOM 689 N N . ALA A 1 95 ? -14.010 0.072 4.501 1.00 94.81 95 ALA A N 1
ATOM 690 C CA . ALA A 1 95 ? -15.078 0.170 5.503 1.00 94.81 95 ALA A CA 1
ATOM 691 C C . ALA A 1 95 ? -14.718 1.058 6.711 1.00 94.81 95 ALA A C 1
ATOM 693 O O . ALA A 1 95 ? -15.565 1.339 7.563 1.00 94.81 95 ALA A O 1
ATOM 694 N N . ALA A 1 96 ? -13.456 1.477 6.831 1.00 95.19 96 ALA A N 1
ATOM 695 C CA . ALA A 1 96 ? -12.988 2.288 7.941 1.00 95.19 96 ALA A CA 1
ATOM 696 C C . ALA A 1 96 ? -13.351 3.771 7.756 1.00 95.19 96 ALA A C 1
ATOM 698 O O . ALA A 1 96 ? -12.585 4.562 7.204 1.00 95.19 96 ALA A O 1
ATOM 699 N N . ASP A 1 97 ? -14.501 4.171 8.289 1.00 94.75 97 ASP A N 1
ATOM 700 C CA . ASP A 1 97 ? -15.014 5.547 8.279 1.00 94.75 97 ASP A CA 1
ATOM 701 C C . ASP A 1 97 ? -14.400 6.420 9.388 1.00 94.75 97 ASP A C 1
ATOM 703 O O . ASP A 1 97 ? -14.038 7.578 9.160 1.00 94.75 97 ASP A O 1
ATOM 707 N N . THR A 1 98 ? -14.205 5.860 10.584 1.00 96.62 98 THR A N 1
ATOM 708 C CA . THR A 1 98 ? -13.684 6.606 11.741 1.00 96.62 98 THR A CA 1
ATOM 709 C C . THR A 1 98 ? -12.163 6.526 11.869 1.00 96.62 98 THR A C 1
ATOM 711 O O . THR A 1 98 ? -11.518 5.585 11.404 1.00 96.62 98 THR A O 1
ATOM 714 N N . LYS A 1 99 ? -11.559 7.500 12.570 1.00 92.94 99 LYS A N 1
ATOM 715 C CA . LYS A 1 99 ? -10.109 7.511 12.854 1.00 92.94 99 LYS A CA 1
ATOM 716 C C . LYS A 1 99 ? -9.652 6.217 13.536 1.00 92.94 99 LYS A C 1
ATOM 718 O O . LYS A 1 99 ? -8.646 5.641 13.135 1.00 92.94 99 LYS A O 1
ATOM 723 N N . THR A 1 100 ? -10.421 5.736 14.511 1.00 94.88 100 THR A N 1
ATOM 724 C CA . THR A 1 100 ? -10.126 4.498 15.242 1.00 94.88 100 THR A CA 1
ATOM 725 C C . THR A 1 100 ? -10.217 3.275 14.338 1.00 94.88 100 THR A C 1
ATOM 727 O O . THR A 1 100 ? -9.300 2.458 14.328 1.00 94.88 100 THR A O 1
ATOM 730 N N . LYS A 1 101 ? -11.271 3.164 13.516 1.00 94.56 101 LYS A N 1
ATOM 731 C CA . LYS A 1 101 ? -11.400 2.053 12.562 1.00 94.56 101 LYS A CA 1
ATOM 732 C C . LYS A 1 101 ? -10.269 2.059 11.535 1.00 94.56 101 LYS A C 1
ATOM 734 O O . LYS A 1 101 ? -9.738 0.999 11.226 1.00 94.56 101 LYS A O 1
ATOM 739 N N . LYS A 1 102 ? -9.834 3.238 11.070 1.00 94.31 102 LYS A N 1
ATOM 740 C CA . LYS A 1 102 ? -8.677 3.360 10.166 1.00 94.31 102 LYS A CA 1
ATOM 741 C C . LYS A 1 102 ? -7.397 2.888 10.840 1.00 94.31 102 LYS A C 1
ATOM 743 O O . LYS A 1 102 ? -6.662 2.117 10.235 1.00 94.31 102 LYS A O 1
ATOM 748 N N . ALA A 1 103 ? -7.144 3.309 12.079 1.00 94.75 103 ALA A N 1
ATOM 749 C CA . ALA A 1 103 ? -5.976 2.858 12.832 1.00 94.75 103 ALA A CA 1
ATOM 750 C C . ALA A 1 103 ? -5.962 1.327 12.982 1.00 94.75 103 ALA A C 1
ATOM 752 O O . ALA A 1 103 ? -4.948 0.695 12.701 1.00 94.75 103 ALA A O 1
ATOM 753 N N . LEU A 1 104 ? -7.106 0.723 13.319 1.00 96.06 104 LEU A N 1
ATOM 754 C CA . LEU A 1 104 ? -7.240 -0.732 13.421 1.00 96.06 104 LEU A CA 1
ATOM 755 C C . LEU A 1 104 ? -7.073 -1.444 12.072 1.00 96.06 104 LEU A C 1
ATOM 757 O O . LEU A 1 104 ? -6.423 -2.485 12.015 1.00 96.06 104 LEU A O 1
ATOM 761 N N . ALA A 1 105 ? -7.605 -0.889 10.982 1.00 97.00 105 ALA A N 1
ATOM 762 C CA . ALA A 1 105 ? -7.421 -1.442 9.641 1.00 97.00 105 ALA A CA 1
ATOM 763 C C . ALA A 1 105 ? -5.943 -1.407 9.214 1.00 97.00 105 ALA A C 1
ATOM 765 O O . ALA A 1 105 ? -5.418 -2.405 8.721 1.00 97.00 105 ALA A O 1
ATOM 766 N N . TRP A 1 106 ? -5.246 -0.295 9.471 1.00 96.69 106 TRP A N 1
ATOM 767 C CA . TRP A 1 106 ? -3.804 -0.187 9.232 1.00 96.69 106 TRP A CA 1
ATOM 768 C C . TRP A 1 106 ? -2.990 -1.112 10.133 1.00 96.69 106 TRP A C 1
ATOM 770 O O . TRP A 1 106 ? -1.978 -1.648 9.690 1.00 96.69 106 TRP A O 1
ATOM 780 N N . GLN A 1 107 ? -3.422 -1.323 11.376 1.00 97.12 107 GLN A N 1
ATOM 781 C CA . GLN A 1 107 ? -2.784 -2.270 12.285 1.00 97.12 107 GLN A CA 1
ATOM 782 C C . GLN A 1 107 ? -2.928 -3.704 11.792 1.00 97.12 107 GLN A C 1
ATOM 784 O O . GLN A 1 107 ? -1.927 -4.409 11.717 1.00 97.12 107 GLN A O 1
ATOM 789 N N . HIS A 1 108 ? -4.136 -4.107 11.399 1.00 96.69 108 HIS A N 1
ATOM 790 C CA . HIS A 1 108 ? -4.373 -5.415 10.797 1.00 96.69 108 HIS A CA 1
ATOM 791 C C . HIS A 1 108 ? -3.491 -5.621 9.564 1.00 96.69 108 HIS A C 1
ATOM 793 O O . HIS A 1 108 ? -2.792 -6.625 9.457 1.00 96.69 108 HIS A O 1
ATOM 799 N N . PHE A 1 109 ? -3.462 -4.634 8.669 1.00 96.88 109 PHE A N 1
ATOM 800 C CA . PHE A 1 109 ? -2.627 -4.705 7.481 1.00 96.88 109 PHE A CA 1
ATOM 801 C C . PHE A 1 109 ? -1.135 -4.824 7.833 1.00 96.88 109 PHE A C 1
ATOM 803 O O . PHE A 1 109 ? -0.436 -5.660 7.268 1.00 96.88 109 PHE A O 1
ATOM 810 N N . ALA A 1 110 ? -0.648 -4.058 8.810 1.00 96.31 110 ALA A N 1
ATOM 811 C CA . ALA A 1 110 ? 0.733 -4.177 9.263 1.00 96.31 110 ALA A CA 1
ATOM 812 C C . ALA A 1 110 ? 1.049 -5.558 9.846 1.00 96.31 110 ALA A C 1
ATOM 814 O O . ALA A 1 110 ? 2.139 -6.065 9.598 1.00 96.31 110 ALA A O 1
ATOM 815 N N . SER A 1 111 ? 0.115 -6.189 10.562 1.00 96.56 111 SER A N 1
ATOM 816 C CA . SER A 1 111 ? 0.286 -7.561 11.051 1.00 96.56 111 SER A CA 1
ATOM 817 C C . SER A 1 111 ? 0.398 -8.570 9.908 1.00 96.56 111 SER A C 1
ATOM 819 O O . SER A 1 111 ? 1.341 -9.356 9.905 1.00 96.56 111 SER A O 1
ATOM 821 N N . VAL A 1 112 ? -0.497 -8.512 8.916 1.00 96.25 112 VAL A N 1
ATOM 822 C CA . VAL A 1 112 ? -0.459 -9.415 7.748 1.00 96.25 112 VAL A CA 1
ATOM 823 C C . VAL A 1 112 ? 0.829 -9.219 6.944 1.00 96.25 112 VAL A C 1
ATOM 825 O O . VAL A 1 112 ? 1.514 -10.185 6.621 1.00 96.25 112 VAL A O 1
ATOM 828 N N . LEU A 1 113 ? 1.213 -7.966 6.688 1.00 95.94 113 LEU A N 1
ATOM 829 C CA . LEU A 1 113 ? 2.442 -7.638 5.964 1.00 95.94 113 LEU A CA 1
ATOM 830 C C . LEU A 1 113 ? 3.703 -8.053 6.741 1.00 95.94 113 LEU A C 1
ATOM 832 O O . LEU A 1 113 ? 4.691 -8.482 6.154 1.00 95.94 113 LEU A O 1
ATOM 836 N N . SER A 1 114 ? 3.677 -7.937 8.070 1.00 94.94 114 SER A N 1
ATOM 837 C CA . SER A 1 114 ? 4.780 -8.396 8.922 1.00 94.94 114 SER A CA 1
ATOM 838 C C . SER A 1 114 ? 4.950 -9.912 8.849 1.00 94.94 114 SER A C 1
ATOM 840 O O . SER A 1 114 ? 6.075 -10.403 8.799 1.00 94.94 114 SER A O 1
ATOM 842 N N . GLN A 1 115 ? 3.836 -10.650 8.823 1.00 95.44 115 GLN A N 1
ATOM 843 C CA . GLN A 1 115 ? 3.836 -12.106 8.689 1.00 95.44 115 GLN A CA 1
ATOM 844 C C . GLN A 1 115 ? 4.340 -12.548 7.314 1.00 95.44 115 GLN A C 1
ATOM 846 O O . GLN A 1 115 ? 5.144 -13.474 7.251 1.00 95.44 115 GLN A O 1
ATOM 851 N N . SER A 1 116 ? 3.922 -11.880 6.233 1.00 94.25 116 SER A N 1
ATOM 852 C CA . SER A 1 116 ? 4.361 -12.247 4.880 1.00 94.25 116 SER A CA 1
ATOM 853 C C . SER A 1 116 ? 5.846 -11.967 4.640 1.00 94.25 116 SER A C 1
ATOM 855 O O . SER A 1 116 ? 6.516 -12.744 3.967 1.00 94.25 116 SER A O 1
ATOM 857 N N . LEU A 1 117 ? 6.378 -10.886 5.217 1.00 93.50 117 LEU A N 1
ATOM 858 C CA . LEU A 1 117 ? 7.771 -10.474 5.030 1.00 93.50 117 LEU A CA 1
ATOM 859 C C . LEU A 1 117 ? 8.733 -10.995 6.110 1.00 93.50 117 LEU A C 1
ATOM 861 O O . LEU A 1 117 ? 9.944 -10.822 5.978 1.00 93.50 117 LEU A O 1
ATOM 865 N N . GLY A 1 118 ? 8.225 -11.566 7.206 1.00 92.06 118 GLY A N 1
ATOM 866 C CA . GLY A 1 118 ? 9.042 -11.980 8.351 1.00 92.06 118 GLY A CA 1
ATOM 867 C C . GLY A 1 118 ? 9.716 -10.818 9.098 1.00 92.06 118 GLY A C 1
ATOM 868 O O . GLY A 1 118 ? 10.724 -11.020 9.774 1.00 92.06 118 GLY A O 1
ATOM 869 N N . VAL A 1 119 ? 9.188 -9.593 8.985 1.00 90.62 119 VAL A N 1
ATOM 870 C CA . VAL A 1 119 ? 9.730 -8.388 9.640 1.00 90.62 119 VAL A CA 1
ATOM 871 C C . VAL A 1 119 ? 8.685 -7.725 10.523 1.00 90.62 119 VAL A C 1
ATOM 873 O O . VAL A 1 119 ? 7.510 -7.701 10.192 1.00 90.62 119 VAL A O 1
ATOM 876 N N . VAL A 1 120 ? 9.102 -7.128 11.640 1.00 92.00 120 VAL A N 1
ATOM 877 C CA . VAL A 1 120 ? 8.178 -6.413 12.531 1.00 92.00 120 VAL A CA 1
ATOM 878 C C . VAL A 1 120 ? 7.936 -5.002 11.997 1.00 92.00 120 VAL A C 1
ATOM 880 O O . VAL A 1 120 ? 8.807 -4.135 12.102 1.00 92.00 120 VAL A O 1
ATOM 883 N N . LEU A 1 121 ? 6.746 -4.765 11.442 1.00 92.38 121 LEU A N 1
ATOM 884 C CA . LEU A 1 121 ? 6.312 -3.453 10.961 1.00 92.38 121 LEU A CA 1
ATOM 885 C C . LEU A 1 121 ? 5.218 -2.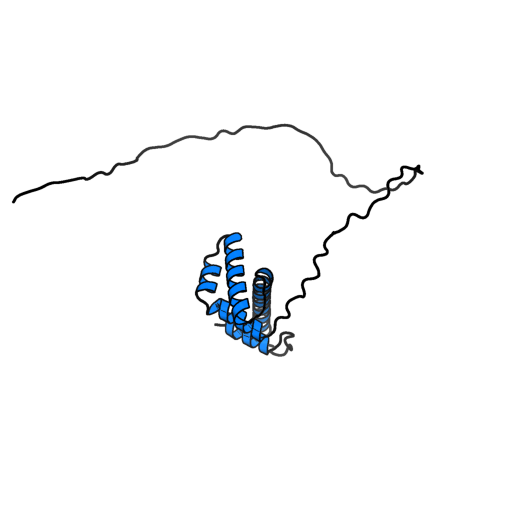878 11.855 1.00 92.38 121 LEU A C 1
ATOM 887 O O . LEU A 1 121 ? 4.286 -3.568 12.267 1.00 92.38 121 LEU A O 1
ATOM 891 N N . THR A 1 122 ? 5.300 -1.575 12.120 1.00 93.19 122 THR A N 1
ATOM 892 C CA . THR A 1 122 ? 4.224 -0.862 12.815 1.00 93.19 122 THR A CA 1
ATOM 893 C C . THR A 1 122 ? 3.211 -0.294 11.824 1.00 93.19 122 THR A C 1
ATOM 895 O O . THR A 1 122 ? 3.541 0.052 10.688 1.00 93.19 122 THR A O 1
ATOM 898 N N . HIS A 1 123 ? 1.965 -0.132 12.268 1.00 93.38 123 HIS A N 1
ATOM 899 C CA . HIS A 1 123 ? 0.901 0.446 11.441 1.00 93.38 123 HIS A CA 1
ATOM 900 C C . HIS A 1 123 ? 1.225 1.865 10.942 1.00 93.38 123 HIS A C 1
ATOM 902 O O . HIS A 1 123 ? 0.902 2.215 9.805 1.00 93.38 123 HIS A O 1
ATOM 908 N N . ASP A 1 124 ? 1.938 2.661 11.744 1.00 92.56 124 ASP A N 1
ATOM 909 C CA . ASP A 1 124 ? 2.438 3.980 11.348 1.00 92.56 124 ASP A CA 1
ATOM 910 C C . ASP A 1 124 ? 3.436 3.889 10.188 1.00 92.56 124 ASP A C 1
ATOM 912 O O . ASP A 1 124 ? 3.365 4.672 9.243 1.00 92.56 124 ASP A O 1
ATOM 916 N N . GLN A 1 125 ? 4.352 2.914 10.219 1.00 93.19 125 GLN A N 1
ATOM 917 C CA . GLN A 1 125 ? 5.337 2.725 9.152 1.00 93.19 125 GLN A CA 1
ATOM 918 C C . GLN A 1 125 ? 4.668 2.327 7.835 1.00 93.19 125 GLN A C 1
ATOM 920 O O . GLN A 1 125 ? 4.995 2.891 6.790 1.00 93.19 125 GLN A O 1
ATOM 925 N N . VAL A 1 126 ? 3.725 1.382 7.889 1.00 94.50 126 VAL A N 1
ATOM 926 C CA . VAL A 1 126 ? 3.010 0.882 6.705 1.00 94.50 126 VAL A CA 1
ATOM 927 C C . VAL A 1 126 ? 2.122 1.970 6.106 1.00 94.50 126 VAL A C 1
ATOM 929 O O . VAL A 1 126 ? 2.195 2.238 4.906 1.00 94.50 126 VAL A O 1
ATOM 932 N N . SER A 1 127 ? 1.331 2.651 6.939 1.00 94.44 127 SER A N 1
ATOM 933 C CA . SER A 1 127 ? 0.430 3.712 6.478 1.00 94.44 127 SER A CA 1
ATOM 934 C C . SER A 1 127 ? 1.193 4.910 5.907 1.00 94.44 127 SER A C 1
ATOM 936 O O . SER A 1 127 ? 0.833 5.417 4.842 1.00 94.44 127 SER A O 1
ATOM 938 N N . LEU A 1 128 ? 2.282 5.338 6.557 1.00 94.12 128 LEU A N 1
ATOM 939 C CA . LEU A 1 128 ? 3.130 6.414 6.051 1.00 94.12 128 LEU A CA 1
ATOM 940 C C . LEU A 1 128 ? 3.776 6.023 4.722 1.00 94.12 128 LEU A C 1
ATOM 942 O O . LEU A 1 128 ? 3.737 6.810 3.777 1.00 94.12 128 LEU A O 1
ATOM 946 N N . LYS A 1 129 ? 4.331 4.808 4.623 1.00 94.44 129 LYS A N 1
ATOM 947 C CA . LYS A 1 129 ? 4.968 4.343 3.388 1.00 94.44 129 LYS A CA 1
ATOM 948 C C . LYS A 1 129 ? 3.969 4.298 2.237 1.00 94.44 129 LYS A C 1
ATOM 950 O O . LYS A 1 129 ? 4.262 4.860 1.186 1.00 94.44 129 LYS A O 1
ATOM 955 N N . TYR A 1 130 ? 2.787 3.720 2.448 1.00 94.81 130 TYR A N 1
ATOM 956 C CA . TYR A 1 130 ? 1.733 3.677 1.434 1.00 94.81 130 TYR A CA 1
ATOM 957 C C . TYR A 1 130 ? 1.346 5.079 0.940 1.00 94.81 130 TYR A C 1
ATOM 959 O O . TYR A 1 130 ? 1.282 5.320 -0.264 1.00 94.81 130 TYR A O 1
ATOM 967 N N . ARG A 1 131 ? 1.142 6.037 1.856 1.00 94.75 131 ARG A N 1
ATOM 968 C CA . ARG A 1 131 ? 0.802 7.422 1.485 1.00 94.75 131 ARG A CA 1
ATOM 969 C C . ARG A 1 131 ? 1.918 8.092 0.689 1.00 94.75 131 ARG A C 1
ATOM 971 O O . ARG A 1 131 ? 1.627 8.778 -0.285 1.00 94.75 131 ARG A O 1
ATOM 978 N N . THR A 1 132 ? 3.175 7.867 1.064 1.00 93.88 132 THR A N 1
ATOM 979 C CA . THR A 1 132 ? 4.326 8.377 0.311 1.00 93.88 132 THR A CA 1
ATOM 980 C C . THR A 1 132 ? 4.371 7.797 -1.100 1.00 93.88 132 THR A C 1
ATOM 982 O O . THR A 1 132 ? 4.535 8.558 -2.047 1.00 93.88 132 THR A O 1
ATOM 985 N N . LEU A 1 133 ? 4.168 6.485 -1.261 1.00 93.38 133 LEU A N 1
ATOM 986 C CA . LEU A 1 133 ? 4.139 5.833 -2.577 1.00 93.38 133 LEU A CA 1
ATOM 987 C C . LEU A 1 133 ? 3.005 6.379 -3.455 1.00 93.38 133 LEU A C 1
ATOM 989 O O . LEU A 1 133 ? 3.239 6.718 -4.610 1.00 93.38 133 LEU A O 1
ATOM 993 N N . MET A 1 134 ? 1.811 6.568 -2.885 1.00 92.62 134 MET A N 1
ATOM 994 C CA . MET A 1 134 ? 0.691 7.219 -3.574 1.00 92.62 134 MET A CA 1
ATOM 995 C C . MET A 1 134 ? 1.040 8.636 -4.043 1.00 92.62 134 MET A C 1
ATOM 997 O O . MET A 1 134 ? 0.698 9.028 -5.159 1.00 92.62 134 MET A O 1
ATOM 1001 N N . CYS A 1 135 ? 1.703 9.429 -3.198 1.00 91.81 135 CYS A N 1
ATOM 1002 C CA . CYS A 1 135 ? 2.123 10.781 -3.559 1.00 91.81 135 CYS A CA 1
ATOM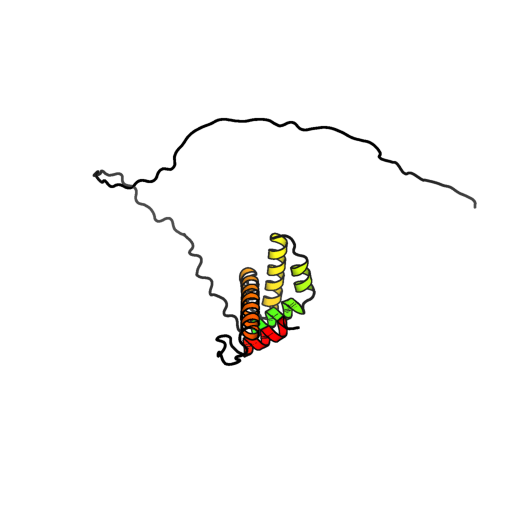 1003 C C . CYS A 1 135 ? 3.174 10.778 -4.674 1.00 91.81 135 CYS A C 1
ATOM 1005 O O . CYS A 1 135 ? 3.055 11.578 -5.601 1.00 91.81 135 CYS A O 1
ATOM 1007 N N . LEU A 1 136 ? 4.163 9.883 -4.596 1.00 90.69 136 LEU A N 1
ATOM 1008 C CA . LEU A 1 136 ? 5.202 9.729 -5.617 1.00 90.69 136 LEU A CA 1
ATOM 1009 C C . LEU A 1 136 ? 4.594 9.326 -6.958 1.00 90.69 136 LEU A C 1
ATOM 1011 O O . LEU A 1 136 ? 4.787 10.034 -7.938 1.00 90.69 136 LEU A O 1
ATOM 1015 N N . PHE A 1 137 ? 3.761 8.284 -6.980 1.00 89.88 137 PHE A N 1
ATOM 1016 C CA . PHE A 1 137 ? 3.088 7.836 -8.198 1.00 89.88 137 PHE A CA 1
ATOM 1017 C C . PHE A 1 137 ? 2.253 8.951 -8.842 1.00 89.88 137 PHE A C 1
ATOM 1019 O O . PHE A 1 137 ? 2.340 9.192 -10.042 1.00 89.88 137 PHE A O 1
ATOM 1026 N N . ARG A 1 138 ? 1.472 9.697 -8.049 1.00 89.31 138 ARG A N 1
ATOM 1027 C CA . ARG A 1 138 ? 0.660 10.818 -8.562 1.00 89.31 138 ARG A CA 1
ATOM 1028 C C . ARG A 1 138 ? 1.494 12.000 -9.047 1.00 89.31 138 ARG A C 1
ATOM 1030 O O . ARG A 1 138 ? 1.016 12.774 -9.877 1.00 89.31 138 ARG A O 1
ATOM 1037 N N . LYS A 1 139 ? 2.676 12.217 -8.472 1.00 88.50 139 LYS A N 1
ATOM 1038 C CA . LYS A 1 139 ? 3.613 13.241 -8.936 1.00 88.50 139 LYS A CA 1
ATOM 1039 C C . LYS A 1 139 ? 4.203 12.806 -10.275 1.00 88.50 139 LYS A C 1
ATOM 1041 O O . LYS A 1 139 ? 3.989 13.511 -11.254 1.00 88.50 139 LYS A O 1
ATOM 1046 N N . GLU A 1 140 ? 4.795 11.620 -10.321 1.00 85.56 140 GLU A N 1
ATOM 1047 C CA . GLU A 1 140 ? 5.439 11.082 -11.518 1.00 85.56 140 GLU A CA 1
ATOM 1048 C C . GLU A 1 140 ? 4.454 10.962 -12.683 1.00 85.56 140 GLU A C 1
ATOM 1050 O O . GLU A 1 140 ? 4.718 11.461 -13.769 1.00 85.56 140 GLU A O 1
ATOM 1055 N N . LYS A 1 141 ? 3.251 10.416 -12.446 1.00 83.88 141 LYS A N 1
ATOM 1056 C CA . LYS A 1 141 ? 2.203 10.311 -13.472 1.00 83.88 141 LYS A CA 1
ATOM 1057 C C . LYS A 1 141 ? 1.861 11.676 -14.077 1.00 83.88 141 LYS A C 1
ATOM 1059 O O . LYS A 1 141 ? 1.698 11.783 -15.287 1.00 83.88 141 LYS A O 1
ATOM 1064 N N . ARG A 1 142 ? 1.767 12.735 -13.261 1.00 83.88 142 ARG A N 1
ATOM 1065 C CA . ARG A 1 142 ? 1.521 14.099 -13.768 1.00 83.88 142 ARG A CA 1
ATOM 1066 C C . ARG A 1 142 ? 2.701 14.623 -14.579 1.00 83.88 142 ARG A C 1
ATOM 1068 O O . ARG A 1 142 ? 2.477 15.214 -15.628 1.00 83.88 142 ARG A O 1
ATOM 1075 N N . GLU A 1 143 ? 3.925 14.395 -14.119 1.00 80.19 143 GLU A N 1
ATOM 1076 C CA . GLU A 1 143 ? 5.139 14.847 -14.807 1.00 80.19 143 GLU A CA 1
ATOM 1077 C C . GLU A 1 143 ? 5.315 14.151 -16.162 1.00 80.19 143 GLU A C 1
ATOM 1079 O O . GLU A 1 143 ? 5.605 14.829 -17.147 1.00 80.19 143 GLU A O 1
ATOM 1084 N N . HIS A 1 144 ? 5.007 12.854 -16.243 1.00 70.81 144 HIS A N 1
ATOM 1085 C CA . HIS A 1 144 ? 5.000 12.074 -17.483 1.00 70.81 144 HIS A CA 1
ATOM 1086 C C . HIS A 1 144 ? 3.932 12.543 -18.486 1.00 70.81 144 HIS A C 1
ATOM 1088 O O . HIS A 1 144 ? 4.171 12.547 -19.690 1.00 70.81 144 HIS A O 1
ATOM 1094 N N . HIS A 1 145 ? 2.748 12.948 -18.010 1.00 68.75 145 HIS A N 1
ATOM 1095 C CA . HIS A 1 145 ? 1.698 13.499 -18.878 1.00 68.75 145 HIS A CA 1
ATOM 1096 C C . HIS A 1 145 ? 1.979 14.943 -19.317 1.00 68.75 145 HIS A C 1
ATOM 1098 O O . HIS A 1 145 ? 1.511 15.361 -20.373 1.00 68.75 145 HIS A O 1
ATOM 1104 N N . GLN A 1 146 ? 2.707 15.716 -18.509 1.00 64.44 146 GLN A N 1
ATOM 1105 C CA . GLN A 1 146 ? 2.971 17.131 -18.771 1.00 64.44 146 GLN A CA 1
ATOM 1106 C C . GLN A 1 146 ? 4.258 17.361 -19.568 1.00 64.44 146 GLN A C 1
ATOM 1108 O O . GLN A 1 146 ? 4.375 18.347 -20.292 1.00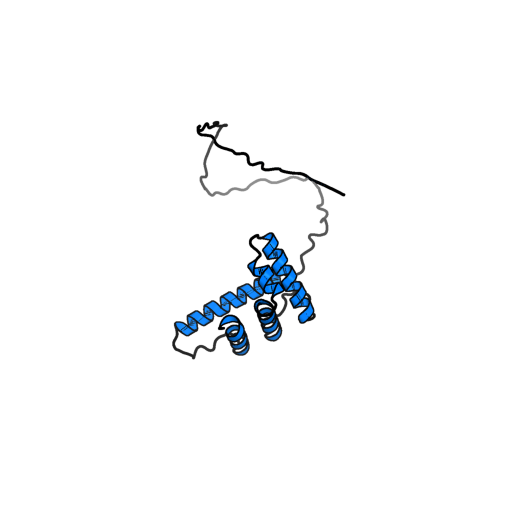 64.44 146 GLN A O 1
ATOM 1113 N N . THR A 1 147 ? 5.210 16.439 -19.457 1.00 56.31 147 THR A N 1
ATOM 1114 C CA . THR A 1 147 ? 6.486 16.484 -20.159 1.00 56.31 147 THR A CA 1
ATOM 1115 C C . THR A 1 147 ? 6.512 15.321 -21.139 1.00 56.31 147 THR A C 1
ATOM 1117 O O . THR A 1 147 ? 6.831 14.200 -20.764 1.00 56.31 147 THR A O 1
ATOM 1120 N N . GLY A 1 148 ? 6.228 15.576 -22.419 1.00 57.38 148 GLY A N 1
ATOM 1121 C CA . GLY A 1 148 ? 6.417 14.598 -23.504 1.00 57.38 148 GLY A CA 1
ATOM 1122 C C . GLY A 1 148 ? 7.887 14.229 -23.766 1.00 57.38 148 GLY A C 1
ATOM 1123 O O . GLY A 1 148 ? 8.225 13.815 -24.867 1.00 57.38 148 GLY A O 1
ATOM 1124 N N . ASN A 1 149 ? 8.770 14.433 -22.786 1.00 51.59 149 ASN A N 1
ATOM 1125 C CA . ASN A 1 149 ? 10.202 14.218 -22.880 1.00 51.59 149 ASN A CA 1
ATOM 1126 C C . ASN A 1 149 ? 10.599 13.141 -21.860 1.00 51.59 149 ASN A C 1
ATOM 1128 O O . ASN A 1 149 ? 10.835 13.424 -20.684 1.00 51.59 149 ASN A O 1
ATOM 1132 N N . THR A 1 150 ? 10.653 11.897 -22.331 1.00 53.03 150 THR A N 1
ATOM 1133 C CA . THR A 1 150 ? 11.175 10.693 -21.657 1.00 53.03 150 THR A CA 1
ATOM 1134 C C . THR A 1 150 ? 12.699 10.763 -21.496 1.00 53.03 150 THR A C 1
ATOM 1136 O O . THR A 1 150 ? 13.424 9.888 -21.954 1.00 53.03 150 THR A O 1
ATOM 1139 N N . ALA A 1 151 ? 13.213 11.861 -20.945 1.00 44.94 151 ALA A N 1
ATOM 1140 C CA . ALA A 1 151 ? 14.652 12.113 -20.849 1.00 44.94 151 ALA A CA 1
ATOM 1141 C C . ALA A 1 151 ? 15.043 12.883 -19.583 1.00 44.94 151 ALA A C 1
ATOM 1143 O O . ALA A 1 151 ? 16.138 13.435 -19.500 1.00 44.94 151 ALA A O 1
ATOM 1144 N N . ARG A 1 152 ? 14.165 12.938 -18.576 1.00 52.16 152 ARG A N 1
ATOM 1145 C CA . ARG A 1 152 ? 14.666 13.088 -17.214 1.00 52.16 152 ARG A CA 1
ATOM 1146 C C . ARG A 1 152 ? 14.911 11.686 -16.717 1.00 52.16 152 ARG A C 1
ATOM 1148 O O . ARG A 1 152 ? 13.968 10.909 -16.623 1.00 52.16 152 ARG A O 1
ATOM 1155 N N . GLU A 1 153 ? 16.172 11.373 -16.466 1.00 46.78 153 GLU A N 1
ATOM 1156 C CA . GLU A 1 153 ? 16.559 10.296 -15.566 1.00 46.78 153 GLU A CA 1
ATOM 1157 C C . GLU A 1 153 ? 15.704 10.486 -14.311 1.00 46.78 153 GLU A C 1
ATOM 1159 O O . GLU A 1 153 ? 15.941 11.404 -13.522 1.00 46.78 153 GLU A O 1
ATOM 1164 N N . SER A 1 154 ? 14.591 9.754 -14.217 1.00 55.19 154 SER A N 1
ATOM 1165 C CA . SER A 1 154 ? 13.733 9.846 -13.052 1.00 55.19 154 SER A CA 1
ATOM 1166 C C . SER A 1 154 ? 14.626 9.428 -11.896 1.00 55.19 154 SER A C 1
ATOM 1168 O O . SER A 1 154 ? 15.205 8.346 -11.911 1.00 55.19 154 SER A O 1
ATOM 1170 N N . GLU A 1 155 ? 14.794 10.306 -10.908 1.00 64.12 155 GLU A N 1
ATOM 1171 C CA . GLU A 1 155 ? 15.515 9.973 -9.673 1.00 64.12 155 GLU A CA 1
ATOM 1172 C C . GLU A 1 155 ? 14.860 8.755 -8.986 1.00 64.12 155 GLU A C 1
ATOM 1174 O O . GLU A 1 155 ? 15.452 8.091 -8.134 1.00 64.12 155 GLU A O 1
ATOM 1179 N N . MET A 1 156 ? 13.621 8.441 -9.383 1.00 75.12 156 MET A N 1
ATOM 1180 C CA . MET A 1 156 ? 12.945 7.209 -9.052 1.00 75.12 156 MET A CA 1
ATOM 1181 C C . MET A 1 156 ? 13.521 6.031 -9.840 1.00 75.12 156 MET A C 1
ATOM 1183 O O . MET A 1 156 ? 13.429 5.961 -11.062 1.00 75.12 156 MET A O 1
ATOM 1187 N N . ASP A 1 157 ? 14.048 5.068 -9.086 1.00 82.56 157 ASP A N 1
ATOM 1188 C CA . ASP A 1 157 ? 14.427 3.739 -9.559 1.00 82.56 157 ASP A CA 1
ATOM 1189 C C . ASP A 1 157 ? 13.381 3.184 -10.548 1.00 82.56 157 ASP A C 1
ATOM 1191 O O . ASP A 1 157 ? 12.187 3.114 -10.236 1.00 82.56 157 ASP A O 1
ATOM 1195 N N . GLY A 1 158 ? 13.832 2.802 -11.747 1.00 85.06 158 GLY A N 1
ATOM 1196 C CA . GLY A 1 158 ? 12.969 2.258 -12.794 1.00 85.06 158 GLY A CA 1
ATOM 1197 C C . GLY A 1 158 ? 12.222 0.995 -12.353 1.00 85.06 158 GLY A C 1
ATOM 1198 O O . GLY A 1 158 ? 11.071 0.804 -12.745 1.00 85.06 158 GLY A O 1
ATOM 1199 N N . GLU A 1 159 ? 12.820 0.177 -11.480 1.00 88.81 159 GLU A N 1
ATOM 1200 C CA . GLU A 1 159 ? 12.156 -0.989 -10.885 1.00 88.81 159 GLU A CA 1
ATOM 1201 C C . GLU A 1 159 ? 11.015 -0.552 -9.956 1.00 88.81 159 GLU A C 1
ATOM 1203 O O . GLU A 1 159 ? 9.903 -1.079 -10.023 1.00 88.81 159 GLU A O 1
ATOM 1208 N N . LEU A 1 160 ? 11.253 0.468 -9.126 1.00 90.50 160 LEU A N 1
ATOM 1209 C CA . LEU A 1 160 ? 10.222 1.026 -8.254 1.00 90.50 160 LEU A CA 1
ATOM 1210 C C . LEU A 1 160 ? 9.078 1.640 -9.069 1.00 90.50 160 LEU A C 1
ATOM 1212 O O . LEU A 1 160 ? 7.911 1.452 -8.720 1.00 90.50 160 LEU A O 1
ATOM 1216 N N 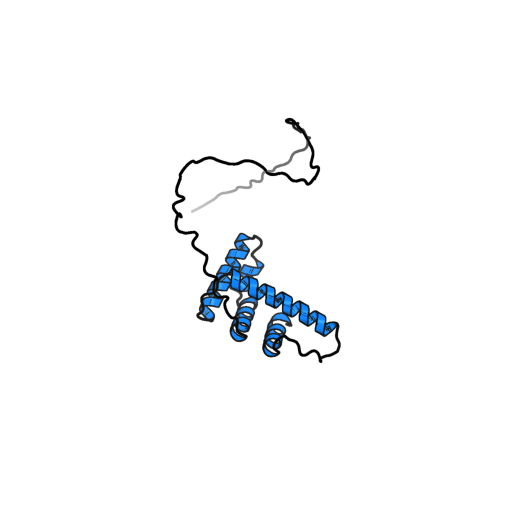. TRP A 1 161 ? 9.388 2.349 -10.156 1.00 89.69 161 TRP A N 1
ATOM 1217 C CA . TRP A 1 161 ? 8.367 2.890 -11.050 1.00 89.69 161 TRP A CA 1
ATOM 1218 C C . TRP A 1 161 ? 7.538 1.793 -11.722 1.00 89.69 161 TRP A C 1
ATOM 1220 O O . TRP A 1 161 ? 6.312 1.920 -11.781 1.00 89.69 161 TRP A O 1
ATOM 1230 N N . ALA A 1 162 ? 8.172 0.708 -12.177 1.00 90.50 162 ALA A N 1
ATOM 1231 C CA . ALA A 1 162 ? 7.475 -0.435 -12.760 1.00 90.50 162 ALA A CA 1
ATOM 1232 C C . ALA A 1 162 ? 6.493 -1.062 -11.758 1.00 90.50 162 ALA A C 1
ATOM 1234 O O . ALA A 1 162 ? 5.319 -1.233 -12.081 1.00 90.50 162 ALA A O 1
ATOM 1235 N N . ILE A 1 163 ? 6.933 -1.296 -10.515 1.00 92.94 163 ILE A N 1
ATOM 1236 C CA . ILE A 1 163 ? 6.084 -1.823 -9.432 1.00 92.94 163 ILE A CA 1
ATOM 1237 C C . ILE A 1 163 ? 4.890 -0.896 -9.152 1.00 92.94 163 ILE A C 1
ATOM 1239 O O . ILE A 1 163 ? 3.764 -1.356 -8.964 1.00 92.94 163 ILE A O 1
ATOM 1243 N N . LEU A 1 164 ? 5.121 0.419 -9.104 1.00 91.50 164 LEU A N 1
ATOM 1244 C CA . LEU A 1 164 ? 4.055 1.392 -8.853 1.00 91.50 164 LEU A CA 1
ATOM 1245 C C . LEU A 1 164 ? 3.057 1.463 -10.010 1.00 91.50 164 LEU A C 1
ATOM 1247 O O . LEU A 1 164 ? 1.855 1.558 -9.770 1.00 91.50 164 LEU A O 1
ATOM 1251 N N . SER A 1 165 ? 3.553 1.436 -11.245 1.00 89.31 165 SER A N 1
ATOM 1252 C CA . SER A 1 165 ? 2.727 1.512 -12.450 1.00 89.31 165 SER A CA 1
ATOM 1253 C C . SER A 1 165 ? 1.873 0.267 -12.633 1.00 89.31 165 SER A C 1
ATOM 1255 O O . SER A 1 165 ? 0.706 0.400 -12.978 1.00 89.31 165 SER A O 1
ATOM 1257 N N . ASP A 1 166 ? 2.411 -0.914 -12.335 1.00 92.00 166 ASP A N 1
ATOM 1258 C CA . ASP A 1 166 ? 1.652 -2.166 -12.322 1.00 92.00 166 ASP A CA 1
ATOM 1259 C C . ASP A 1 166 ? 0.525 -2.127 -11.274 1.00 92.00 166 ASP A C 1
ATOM 1261 O O . ASP A 1 166 ? -0.645 -2.332 -11.589 1.00 92.00 166 ASP A O 1
ATOM 1265 N N . ALA A 1 167 ? 0.850 -1.748 -10.034 1.00 91.00 167 ALA A N 1
ATOM 1266 C CA . ALA A 1 167 ? -0.118 -1.771 -8.939 1.00 91.00 167 ALA A CA 1
ATOM 1267 C C . ALA A 1 167 ? -1.196 -0.670 -9.009 1.00 91.00 167 ALA A C 1
ATOM 1269 O O . ALA A 1 167 ? -2.317 -0.883 -8.545 1.00 91.00 167 ALA A O 1
ATOM 1270 N N . PHE A 1 168 ? -0.865 0.525 -9.515 1.00 87.81 168 PHE A N 1
ATOM 1271 C CA . PHE A 1 168 ? -1.771 1.687 -9.538 1.00 87.81 168 PHE A CA 1
ATOM 1272 C C . PHE A 1 168 ? -2.271 2.081 -10.935 1.00 87.81 168 PHE A C 1
ATOM 1274 O O . PHE A 1 168 ? -3.115 2.976 -11.040 1.00 87.81 168 PHE A O 1
ATOM 1281 N N . GLY A 1 169 ? -1.702 1.512 -11.998 1.00 80.38 169 GLY A N 1
ATOM 1282 C CA . GLY A 1 169 ? -2.044 1.822 -13.389 1.00 80.38 169 GLY A CA 1
ATOM 1283 C C . GLY A 1 169 ? -3.133 0.938 -13.993 1.00 80.38 169 GLY A C 1
ATOM 1284 O O . GLY A 1 169 ? -3.568 1.244 -15.102 1.00 80.38 169 GLY A O 1
ATOM 1285 N N . GLY A 1 170 ? -3.551 -0.113 -13.279 1.00 64.00 170 GLY A N 1
ATOM 1286 C CA . GLY A 1 170 ? -4.710 -0.943 -13.624 1.00 64.00 170 GLY A CA 1
ATOM 1287 C C . GLY A 1 170 ? -6.054 -0.237 -13.494 1.00 64.00 170 GLY A C 1
ATOM 1288 O O . GLY A 1 170 ? -6.137 0.809 -12.805 1.00 64.00 170 GLY A O 1
#

Mean predicted aligned error: 18.96 Å

Sequence (170 aa):
MPLPLASSDLIPGWATGSTASTPAPPPSHATKTAAAPESAKAKPGRGPRGACDPTPSSSRKGKAPARRTKWTNSMIGELLRLRFADGDVKRRLEAADTKTKKALAWQHFASVLSQSLGVVLTHDQVSLKYRTLMCLFRKEKREHHQTGNTARESEMDGELWAILSDAFGG

Foldseek 3Di:
DDYDDDDDDDDDDDDDDDDDDDDDDDDDDDDDDDDDDDDDDDDDDDDDDDDDDPPPDDDPPPPPPPPQDDDDLVLVLLLLCCCPVVPQLVVQCVPQPDPVSNLVSLQVSQVVSCVVVVHRDGSCNSVVVVVVLVVVLVVVVVCVVVDVDPPDPPPDDPSSNVSSCVSPVD

InterPro domains:
  IPR044822 Myb/SANT-like DNA-binding domain 4 [PF13837] (68-148)

Secondary structure (DSSP, 8-state):
------------------------------------------------------------------------HHHHHHHHHHHHH-HHHHHHHHH--SHHHHHHHHHHHHHHHHHHHTS---HHHHHHHHHHHHHHHHHHHHHHHH---TTS--SS-HHHHHHHHHHHH-

Radius of gyration: 32.61 Å; Cα contacts (8 Å, |Δi|>4): 68; chains: 1; bounding box: 84×82×73 Å

pLDDT: mean 70.37, std 24.3, range [31.14, 97.12]

Organism: NCBI:txid53985

Solvent-accessible surface area (backbone atoms only — not comparable to full-atom values): 11526 Å² total; per-residue (Å²): 139,82,91,84,89,77,89,80,89,82,86,81,89,88,80,88,79,86,87,84,84,88,84,85,86,86,88,82,81,89,76,91,80,86,92,81,91,82,89,80,92,84,88,89,87,84,85,80,89,79,92,72,84,79,77,80,79,79,75,83,72,72,77,67,81,72,78,74,80,84,82,48,66,68,59,50,47,52,52,51,46,43,55,70,70,34,66,64,51,34,49,39,53,72,70,29,82,46,73,66,44,36,52,52,30,37,36,52,42,17,52,54,52,19,64,76,69,75,44,96,53,50,32,68,58,50,52,50,49,52,53,49,51,53,51,49,52,58,48,49,55,49,49,58,74,73,40,93,58,98,71,67,81,61,90,60,53,66,66,53,50,50,51,48,44,62,72,69,65,112